Protein AF-A0A2T0S2Z4-F1 (afdb_monomer)

Secondary structure (DSSP, 8-state):
-HHHHHHHHHHHHHHHHHHHHHHTT--HHHHHHHHTS-HHHHHHHHTT----HHHHHHHHHHHHHHH-B-HHHHH-S--TT--SB---HHHHHHHHHHHHHHHHHHHHHHHHHHHHTT--

InterPro domains:
  IPR001387 Cro/C1-type, helix-turn-helix domain [PF01381] (19-50)
  IPR001387 Cro/C1-type, helix-turn-helix domain [PS50943] (20-48)
  IPR001387 Cro/C1-type, helix-turn-helix domain [cd00093] (14-48)
  IPR010982 Lambda repressor-like, DNA-binding domain superfamily [G3DSA:1.10.260.40] (1-79)
  IPR010982 Lambda repressor-like, DNA-binding domain superfamily [SSF47413] (8-77)

Nearest PDB structures (foldseek):
  4pu8-assembly1_B  TM=9.457E-01  e=3.763E-02  Shewanella oneidensis MR-1
  4pu7-assembly1_B  TM=9.458E-01  e=4.445E-02  Shewanella oneidensis MR-1
  4pu8-assembly1_A  TM=9.468E-01  e=4.445E-02  Shewanella oneidensis MR-1
  3f51-assembly1_A  TM=8.474E-01  e=4.967E-02  Corynebacterium glutamicum
  2b5a-assembly1_A  TM=6.809E-01  e=8.184E-02  [Bacillus] caldolyticus

pLDDT: mean 89.35, std 9.72, range [51.22, 98.31]

Structure (mmCIF, N/CA/C/O backbone):
data_AF-A0A2T0S2Z4-F1
#
_entry.id   AF-A0A2T0S2Z4-F1
#
loop_
_atom_site.group_PDB
_atom_site.id
_atom_site.type_symbol
_atom_site.label_atom_id
_atom_site.label_alt_id
_atom_site.label_comp_id
_atom_site.label_asym_id
_atom_site.label_entity_id
_atom_site.label_seq_id
_atom_site.pdbx_PDB_ins_code
_atom_site.Cartn_x
_atom_site.Cartn_y
_atom_site.Cartn_z
_atom_site.occupancy
_atom_site.B_iso_or_equiv
_atom_site.auth_seq_id
_atom_site.auth_comp_id
_atom_site.auth_asym_id
_atom_site.auth_atom_id
_atom_site.pdbx_PDB_model_num
ATOM 1 N N . MET A 1 1 ? 23.201 -1.149 16.172 1.00 51.22 1 MET A N 1
ATOM 2 C CA . MET A 1 1 ? 23.149 -1.289 14.699 1.00 51.22 1 MET A CA 1
ATOM 3 C C . MET A 1 1 ? 21.886 -2.028 14.250 1.00 51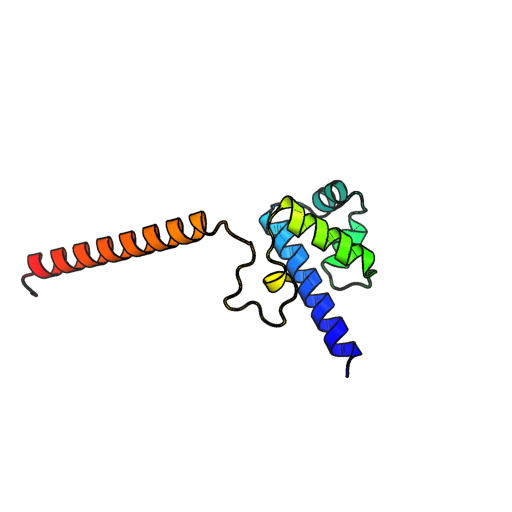.22 1 MET A C 1
ATOM 5 O O . MET A 1 1 ? 21.086 -1.404 13.580 1.00 51.22 1 MET A O 1
ATOM 9 N N . LYS A 1 2 ? 21.610 -3.258 14.727 1.00 61.75 2 LYS A N 1
ATOM 10 C CA . LYS A 1 2 ? 20.420 -4.063 14.342 1.00 61.75 2 LYS A CA 1
ATOM 11 C C . LYS A 1 2 ? 19.040 -3.403 14.556 1.00 61.75 2 LYS A C 1
ATOM 13 O O . LYS A 1 2 ? 18.114 -3.667 13.796 1.00 61.75 2 LYS A O 1
ATOM 18 N N . ASP A 1 3 ? 18.895 -2.546 15.567 1.00 68.69 3 ASP A N 1
ATOM 19 C CA . ASP A 1 3 ? 17.593 -1.947 15.907 1.00 68.69 3 ASP A CA 1
ATOM 20 C C . ASP A 1 3 ? 17.155 -0.835 14.950 1.00 68.69 3 ASP A C 1
ATOM 22 O O . ASP A 1 3 ? 15.957 -0.607 14.787 1.00 68.69 3 ASP A O 1
ATOM 26 N N . GLN A 1 4 ? 18.109 -0.143 14.323 1.00 72.88 4 GLN A N 1
ATOM 27 C CA . GLN A 1 4 ? 17.804 0.946 13.397 1.00 72.88 4 GLN A CA 1
ATOM 28 C C . GLN A 1 4 ? 17.301 0.389 12.063 1.00 72.88 4 GLN A C 1
ATOM 30 O O . GLN A 1 4 ? 16.258 0.823 11.579 1.00 72.88 4 GLN A O 1
ATOM 35 N N . ASP A 1 5 ? 17.969 -0.642 11.543 1.00 79.06 5 ASP A N 1
ATOM 36 C CA . ASP A 1 5 ? 17.593 -1.313 10.294 1.00 79.06 5 ASP A CA 1
ATOM 37 C C . ASP A 1 5 ? 16.211 -1.977 10.412 1.00 79.06 5 ASP A C 1
ATOM 39 O O . ASP A 1 5 ? 15.382 -1.896 9.508 1.00 79.06 5 ASP A O 1
ATOM 43 N N . SER A 1 6 ? 15.917 -2.573 11.574 1.00 80.00 6 SER A N 1
ATOM 44 C CA . SER A 1 6 ? 14.610 -3.174 11.869 1.00 80.00 6 SER A CA 1
ATOM 45 C C . SER A 1 6 ? 13.480 -2.139 11.910 1.00 80.00 6 SER A C 1
ATOM 47 O O . SER A 1 6 ? 12.377 -2.396 11.423 1.00 80.00 6 SER A O 1
ATOM 49 N N . LYS A 1 7 ? 13.740 -0.950 12.469 1.00 83.19 7 LYS A N 1
ATOM 50 C CA . LYS A 1 7 ? 12.766 0.151 12.480 1.00 83.19 7 LYS A CA 1
ATOM 51 C C . LYS A 1 7 ? 12.525 0.707 11.081 1.00 83.19 7 LYS A C 1
ATOM 53 O O . LYS A 1 7 ? 11.372 0.930 10.724 1.00 83.19 7 LYS A O 1
ATOM 58 N N . GLU A 1 8 ? 13.583 0.896 10.299 1.00 87.19 8 GLU A N 1
ATOM 59 C CA . GLU A 1 8 ? 13.467 1.413 8.935 1.00 87.19 8 GLU A CA 1
ATOM 60 C C . GLU A 1 8 ? 12.705 0.439 8.028 1.00 87.19 8 GLU A C 1
ATOM 62 O O . GLU A 1 8 ? 11.783 0.841 7.323 1.00 87.19 8 GLU A O 1
ATOM 67 N N . LEU A 1 9 ? 12.983 -0.864 8.127 1.00 86.00 9 LEU A N 1
ATOM 68 C CA . LEU A 1 9 ? 12.235 -1.873 7.378 1.00 86.00 9 LEU A CA 1
ATOM 69 C C . LEU A 1 9 ? 10.739 -1.862 7.737 1.00 86.00 9 LEU A C 1
ATOM 71 O O . LEU A 1 9 ? 9.885 -1.914 6.853 1.00 86.00 9 LEU A O 1
ATOM 75 N N . LYS A 1 10 ? 10.397 -1.754 9.028 1.00 86.88 10 LYS A N 1
ATOM 76 C CA . LYS A 1 10 ? 8.994 -1.657 9.471 1.00 86.88 10 LYS A CA 1
ATOM 77 C C . LYS A 1 10 ? 8.297 -0.414 8.927 1.00 86.88 10 LYS A C 1
ATOM 79 O O . LYS A 1 10 ? 7.136 -0.509 8.531 1.00 86.88 10 LYS A O 1
ATOM 84 N N . LYS A 1 11 ? 9.003 0.716 8.872 1.00 90.50 11 LYS A N 1
ATOM 85 C CA . LYS A 1 11 ? 8.500 1.956 8.279 1.00 90.50 11 LYS A CA 1
ATOM 86 C C . LYS A 1 11 ? 8.136 1.755 6.810 1.00 90.50 11 LYS A C 1
ATOM 88 O O . LYS A 1 11 ? 7.001 2.024 6.427 1.00 90.50 11 LYS A O 1
ATOM 93 N N . GLN A 1 12 ? 9.062 1.209 6.023 1.00 92.94 12 GLN A N 1
ATOM 94 C CA . GLN A 1 12 ? 8.851 0.946 4.597 1.00 92.94 12 GLN A CA 1
ATOM 95 C C . GLN A 1 12 ? 7.688 -0.024 4.358 1.00 92.94 12 GLN A C 1
ATOM 97 O O . GLN A 1 12 ? 6.875 0.185 3.461 1.00 92.94 12 GLN A O 1
ATOM 102 N N . ILE A 1 13 ? 7.560 -1.069 5.182 1.00 93.38 13 ILE A N 1
ATOM 103 C CA . ILE A 1 13 ? 6.423 -1.999 5.118 1.00 93.38 13 ILE A CA 1
ATOM 104 C C . ILE A 1 13 ? 5.096 -1.266 5.375 1.00 93.38 13 ILE A C 1
ATOM 106 O O . ILE A 1 13 ? 4.129 -1.487 4.647 1.00 93.38 13 ILE A O 1
ATOM 110 N N . GLY A 1 14 ? 5.043 -0.382 6.376 1.00 94.81 14 GLY A N 1
ATOM 111 C CA . GLY A 1 14 ? 3.857 0.426 6.677 1.00 94.81 14 GLY A CA 1
ATOM 112 C C . GLY A 1 14 ? 3.435 1.316 5.507 1.00 94.81 14 GLY A C 1
ATOM 113 O O . GLY A 1 14 ? 2.275 1.293 5.090 1.00 94.81 14 GLY A O 1
ATOM 114 N N . GLU A 1 15 ? 4.393 2.022 4.908 1.00 95.25 15 GLU A N 1
ATOM 115 C CA . GLU A 1 15 ? 4.171 2.842 3.711 1.00 95.25 15 GLU A CA 1
ATOM 116 C C . GLU A 1 15 ? 3.646 1.996 2.539 1.00 95.25 15 GLU A C 1
ATOM 118 O O . GLU A 1 15 ? 2.704 2.388 1.845 1.00 95.25 15 GLU A O 1
ATOM 123 N N . ARG A 1 16 ? 4.189 0.789 2.349 1.00 95.81 16 ARG A N 1
ATOM 124 C CA . ARG A 1 16 ? 3.731 -0.146 1.310 1.00 95.81 16 ARG A CA 1
ATOM 125 C C . ARG A 1 16 ? 2.320 -0.664 1.574 1.00 95.81 16 ARG A C 1
ATOM 127 O O . ARG A 1 16 ? 1.555 -0.796 0.621 1.00 95.81 16 ARG A O 1
ATOM 134 N N . PHE A 1 17 ? 1.922 -0.896 2.825 1.00 97.00 17 PHE A N 1
ATOM 135 C CA . PHE A 1 17 ? 0.526 -1.216 3.140 1.00 97.00 17 PHE A CA 1
ATOM 136 C C . PHE A 1 17 ? -0.423 -0.068 2.785 1.00 97.00 17 PHE A C 1
ATOM 138 O O . PHE A 1 17 ? -1.478 -0.324 2.202 1.00 97.00 17 PHE A O 1
ATOM 145 N N . ALA A 1 18 ? -0.025 1.183 3.034 1.00 97.50 18 ALA A N 1
ATOM 146 C CA . ALA A 1 18 ? -0.806 2.346 2.618 1.00 97.50 18 ALA A CA 1
ATOM 147 C C . ALA A 1 18 ? -0.939 2.422 1.086 1.00 97.50 18 ALA A C 1
ATOM 149 O O . ALA A 1 18 ? -2.032 2.667 0.571 1.00 97.50 18 ALA A O 1
ATOM 150 N N . MET A 1 19 ? 0.143 2.151 0.344 1.00 96.38 19 MET A N 1
ATOM 151 C CA . MET A 1 19 ? 0.107 2.069 -1.123 1.00 96.38 19 MET A CA 1
ATOM 152 C C . MET A 1 19 ? -0.866 0.991 -1.606 1.00 96.38 19 MET A C 1
ATOM 154 O O . MET A 1 19 ? -1.708 1.270 -2.455 1.00 96.38 19 MET A O 1
ATOM 158 N N . LEU A 1 20 ? -0.794 -0.216 -1.039 1.00 96.56 20 LEU A N 1
ATOM 159 C CA . LEU A 1 20 ? -1.691 -1.315 -1.396 1.00 96.56 20 LEU A CA 1
ATOM 160 C C . LEU A 1 20 ? -3.155 -0.975 -1.096 1.00 96.56 20 LEU A C 1
ATOM 162 O O . LEU A 1 20 ? -4.028 -1.241 -1.917 1.00 96.56 20 LEU A O 1
ATOM 166 N N . ARG A 1 21 ? -3.445 -0.340 0.046 1.00 97.69 21 ARG A N 1
ATOM 167 C CA . ARG A 1 21 ? -4.803 0.115 0.372 1.00 97.69 21 ARG A CA 1
ATOM 168 C C . ARG A 1 21 ? -5.317 1.135 -0.650 1.00 97.69 21 ARG A C 1
ATOM 170 O O . ARG A 1 21 ? -6.461 1.035 -1.096 1.00 97.69 21 ARG A O 1
ATOM 177 N N . ASN A 1 22 ? -4.479 2.104 -1.015 1.00 97.56 22 ASN A N 1
ATOM 178 C CA . ASN A 1 22 ? -4.825 3.157 -1.968 1.00 97.56 22 ASN A CA 1
ATOM 179 C C . ASN A 1 22 ? -5.027 2.611 -3.391 1.00 97.56 22 ASN A C 1
ATOM 181 O O . ASN A 1 22 ? -5.959 3.042 -4.067 1.00 97.56 22 ASN A O 1
ATOM 185 N N . ASP A 1 23 ? -4.228 1.633 -3.827 1.00 94.56 23 ASP A N 1
ATOM 186 C CA . ASP A 1 23 ? -4.419 0.937 -5.110 1.00 94.56 23 ASP A CA 1
ATOM 187 C C . ASP A 1 23 ? -5.805 0.275 -5.196 1.00 94.56 23 ASP A C 1
ATOM 189 O O . ASP A 1 23 ? -6.446 0.280 -6.248 1.00 94.56 23 ASP A O 1
ATOM 193 N N . LEU A 1 24 ? -6.287 -0.261 -4.070 1.00 93.19 24 LEU A N 1
ATOM 194 C CA . LEU A 1 24 ? -7.621 -0.851 -3.938 1.00 93.19 24 LEU A CA 1
ATOM 195 C C . LEU A 1 24 ? -8.736 0.186 -3.742 1.00 93.19 24 LEU A C 1
ATOM 197 O O . LEU A 1 24 ? -9.904 -0.194 -3.674 1.00 93.19 24 LEU A O 1
ATOM 201 N N . LYS A 1 25 ? -8.391 1.477 -3.655 1.00 97.00 25 LYS A N 1
ATOM 202 C CA . LYS A 1 25 ? -9.310 2.598 -3.400 1.00 97.00 25 LYS A CA 1
ATOM 203 C C . LYS A 1 25 ? -10.128 2.440 -2.114 1.00 97.00 25 LYS A C 1
ATOM 205 O O . LYS A 1 25 ? -11.274 2.871 -2.058 1.00 97.00 25 LYS A O 1
ATOM 210 N N . LEU A 1 26 ? -9.535 1.830 -1.089 1.00 96.44 26 LEU A N 1
ATOM 211 C CA . LEU A 1 26 ? -10.173 1.654 0.213 1.00 96.44 26 LEU A CA 1
ATOM 212 C C . LEU A 1 26 ? -9.771 2.778 1.169 1.00 96.44 26 LEU A C 1
ATOM 214 O O . LEU A 1 26 ? -8.610 3.189 1.235 1.00 96.44 26 LEU A O 1
ATOM 218 N N . THR A 1 27 ? -10.712 3.225 1.984 1.00 98.31 27 THR A N 1
ATOM 219 C CA . THR A 1 27 ? -10.437 3.992 3.200 1.00 98.31 27 THR A CA 1
ATOM 220 C C . THR A 1 27 ? -9.793 3.099 4.268 1.00 98.31 27 THR A C 1
ATOM 222 O O . THR A 1 27 ? -9.844 1.868 4.203 1.00 98.31 27 THR A O 1
ATOM 225 N N . GLN A 1 28 ? -9.172 3.706 5.286 1.00 98.25 28 GLN A N 1
ATOM 226 C CA . GLN A 1 28 ? -8.599 2.948 6.409 1.00 98.25 28 GLN A CA 1
ATOM 227 C C . GLN A 1 28 ? -9.666 2.160 7.183 1.00 98.25 28 GLN A C 1
ATOM 229 O O . GLN A 1 28 ? -9.375 1.066 7.659 1.00 98.25 28 GLN A O 1
ATOM 234 N N . GLN A 1 29 ? -10.891 2.692 7.283 1.00 98.31 29 GLN A N 1
ATOM 235 C CA . GLN A 1 29 ? -12.011 2.001 7.922 1.00 98.31 29 GLN A CA 1
ATOM 236 C C . GLN A 1 29 ? -12.435 0.774 7.107 1.00 98.31 29 GLN A C 1
ATOM 238 O O . GLN A 1 29 ? -12.504 -0.315 7.659 1.00 98.31 29 GLN A O 1
ATOM 243 N N . GLU A 1 30 ? -12.603 0.901 5.788 1.00 98.31 30 GLU A N 1
ATOM 244 C CA . GLU A 1 30 ? -12.984 -0.242 4.945 1.00 98.31 30 GLU A CA 1
ATOM 245 C C . GLU A 1 30 ? -11.924 -1.350 4.938 1.00 98.31 30 GLU A C 1
ATOM 247 O O . GLU A 1 30 ? -12.256 -2.536 4.878 1.00 98.31 30 GLU A O 1
ATOM 252 N N . LEU A 1 31 ? -10.635 -0.993 5.000 1.00 97.94 31 LEU A N 1
ATOM 253 C CA . LEU A 1 31 ? -9.577 -1.989 5.169 1.00 97.94 31 LEU A CA 1
ATOM 254 C C . LEU A 1 31 ? -9.657 -2.653 6.550 1.00 97.94 31 LEU A C 1
ATOM 256 O O . LEU A 1 31 ? -9.510 -3.871 6.642 1.00 97.94 31 LEU A O 1
ATOM 260 N N . ALA A 1 32 ? -9.902 -1.881 7.609 1.00 97.88 32 ALA A N 1
ATOM 261 C CA . ALA A 1 32 ? -10.054 -2.414 8.957 1.00 97.88 32 ALA A CA 1
ATOM 262 C C . ALA A 1 32 ? -11.224 -3.404 9.051 1.00 97.88 32 ALA A C 1
ATOM 264 O O . ALA A 1 32 ? -11.046 -4.496 9.591 1.00 97.88 32 ALA A O 1
ATOM 265 N N . ASP A 1 33 ? -12.360 -3.079 8.431 1.00 98.12 33 ASP A N 1
ATOM 266 C CA . ASP A 1 33 ? -13.533 -3.952 8.360 1.00 98.12 33 ASP A CA 1
ATOM 267 C C . ASP A 1 33 ? -13.201 -5.271 7.646 1.00 98.12 33 ASP A C 1
ATOM 269 O O . ASP A 1 33 ? -13.549 -6.351 8.121 1.00 98.12 33 ASP A O 1
ATOM 273 N N . LYS A 1 34 ? -12.449 -5.212 6.537 1.00 96.88 34 LYS A N 1
ATOM 274 C CA . LYS A 1 34 ? -11.995 -6.409 5.802 1.00 96.88 34 LYS A CA 1
ATOM 275 C C . LYS A 1 34 ? -10.987 -7.258 6.581 1.00 96.88 34 LYS A C 1
ATOM 277 O O . LYS A 1 34 ? -10.939 -8.469 6.381 1.00 96.88 34 LYS A O 1
ATOM 282 N N . LEU A 1 35 ? -10.173 -6.634 7.430 1.00 95.31 35 LEU A N 1
ATOM 283 C CA . LEU A 1 35 ? -9.204 -7.310 8.296 1.00 95.31 35 LEU A CA 1
ATOM 284 C C . LEU A 1 35 ? -9.825 -7.816 9.608 1.00 95.31 35 LEU A C 1
ATOM 286 O O . LEU A 1 35 ? -9.164 -8.559 10.330 1.00 95.31 35 LEU A O 1
ATOM 290 N N . GLY A 1 36 ? -11.059 -7.415 9.933 1.00 95.56 36 GLY A N 1
ATOM 291 C CA . GLY A 1 36 ? -11.686 -7.708 11.222 1.00 95.56 36 GLY A CA 1
ATOM 292 C C . GLY A 1 36 ? -10.996 -6.997 12.392 1.00 95.56 36 GLY A C 1
ATOM 293 O O . GLY A 1 36 ? -10.814 -7.587 13.454 1.00 95.56 36 GLY A O 1
ATOM 294 N N . THR A 1 37 ? -10.556 -5.752 12.193 1.00 95.25 37 THR A N 1
ATOM 295 C CA . THR A 1 37 ? -9.826 -4.959 13.196 1.00 95.25 37 THR A CA 1
ATOM 296 C C . THR A 1 37 ? -10.335 -3.514 13.279 1.00 95.25 37 THR A C 1
ATOM 298 O O . THR A 1 37 ? -11.328 -3.157 12.658 1.00 95.25 37 THR A O 1
ATOM 301 N N . SER A 1 38 ? -9.673 -2.664 14.069 1.00 96.56 38 SER A N 1
ATOM 302 C CA . SER A 1 38 ? -10.003 -1.237 14.193 1.00 96.56 38 SER A CA 1
ATOM 303 C C . SER A 1 38 ? -9.276 -0.372 13.156 1.00 96.56 38 SER A C 1
ATOM 305 O O . SER A 1 38 ? -8.113 -0.623 12.832 1.00 96.56 38 SER A O 1
ATO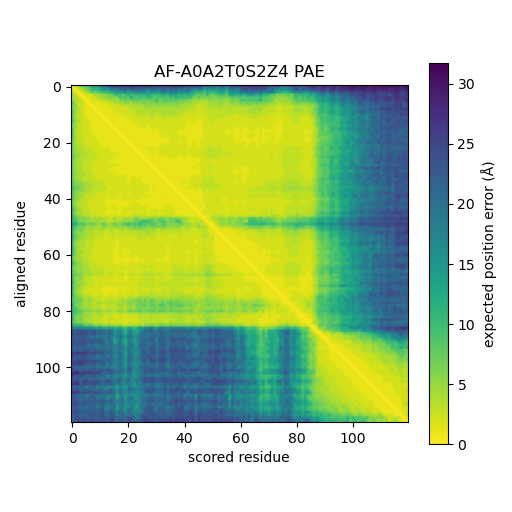M 307 N N . GLN A 1 39 ? -9.912 0.717 12.707 1.00 97.62 39 GLN A N 1
ATOM 308 C CA . GLN A 1 39 ? -9.273 1.732 11.854 1.00 97.62 39 GLN A CA 1
ATOM 309 C C . GLN A 1 39 ? -7.987 2.283 12.479 1.00 97.62 39 GLN A C 1
ATOM 311 O O . GLN A 1 39 ? -6.999 2.491 11.780 1.00 97.62 39 GLN A O 1
ATOM 316 N N . ASN A 1 40 ? -7.969 2.471 13.802 1.00 96.50 40 ASN A N 1
ATOM 317 C CA . ASN A 1 40 ? -6.783 2.939 14.516 1.00 96.50 40 ASN A CA 1
ATOM 318 C C . ASN A 1 40 ? -5.593 1.978 14.356 1.00 96.50 40 ASN A C 1
ATOM 320 O O . ASN A 1 40 ? -4.454 2.429 14.250 1.00 96.50 40 ASN A O 1
ATOM 324 N N . LEU A 1 41 ? -5.828 0.661 14.300 1.00 95.06 41 LEU A N 1
ATOM 325 C CA . LEU A 1 41 ? -4.747 -0.288 14.038 1.00 95.06 41 LEU A CA 1
ATOM 326 C C . LEU A 1 41 ? -4.177 -0.106 12.627 1.00 95.06 41 LEU A C 1
ATOM 328 O O . LEU A 1 41 ? -2.959 -0.077 12.475 1.00 95.06 41 LEU A O 1
ATOM 332 N N . VAL A 1 42 ? -5.037 0.071 11.620 1.00 97.06 42 VAL A N 1
ATOM 333 C CA . VAL A 1 42 ? -4.614 0.348 10.236 1.00 97.06 42 VAL A CA 1
ATOM 334 C C . VAL A 1 42 ? -3.832 1.661 10.158 1.00 97.06 42 VAL A C 1
ATOM 336 O O . VAL A 1 42 ? -2.750 1.696 9.582 1.00 97.06 42 VAL A O 1
ATOM 339 N N . TYR A 1 43 ? -4.315 2.723 10.805 1.00 96.75 43 TYR A N 1
ATOM 340 C CA . TYR A 1 43 ? -3.599 3.997 10.882 1.00 96.75 43 TYR A CA 1
ATOM 341 C C . TYR A 1 43 ? -2.190 3.827 11.467 1.00 96.75 43 TYR A C 1
ATOM 343 O O . TYR A 1 43 ? -1.216 4.318 10.896 1.00 96.75 43 TYR A O 1
ATOM 351 N N . ARG A 1 44 ? -2.059 3.097 12.582 1.00 94.81 44 ARG A N 1
ATOM 352 C CA . ARG A 1 44 ? -0.757 2.846 13.218 1.00 94.81 44 ARG A CA 1
ATOM 353 C C . ARG A 1 44 ? 0.180 2.028 12.335 1.00 94.81 44 ARG A C 1
ATOM 355 O O . ARG A 1 44 ? 1.368 2.343 12.282 1.00 94.81 44 ARG A O 1
ATOM 362 N N . LEU A 1 45 ? -0.361 1.018 11.654 1.00 94.44 45 LEU A N 1
ATOM 363 C CA . LEU A 1 45 ? 0.364 0.167 10.713 1.00 94.44 45 LEU A CA 1
ATOM 364 C C . LEU A 1 45 ? 0.975 1.003 9.578 1.00 94.44 45 LEU A C 1
ATOM 366 O O . LEU A 1 45 ? 2.145 0.832 9.256 1.00 94.44 45 LEU A O 1
ATOM 370 N N . GLU A 1 46 ? 0.198 1.927 9.011 1.00 95.31 46 GLU A N 1
ATOM 371 C CA . GLU A 1 46 ? 0.600 2.749 7.863 1.00 95.31 46 GLU A CA 1
ATOM 372 C C . GLU A 1 46 ? 1.570 3.883 8.225 1.00 95.31 46 GLU A C 1
ATOM 374 O O . GLU A 1 46 ? 2.390 4.274 7.402 1.00 95.31 46 GLU A O 1
ATOM 379 N N . ASN A 1 47 ? 1.505 4.406 9.453 1.00 91.94 47 ASN A N 1
ATOM 380 C CA . ASN A 1 47 ? 2.249 5.603 9.870 1.00 91.94 47 ASN A CA 1
ATOM 381 C C . ASN A 1 47 ? 3.493 5.293 10.719 1.00 91.94 47 ASN A C 1
ATOM 383 O O . ASN A 1 47 ? 3.937 6.138 11.497 1.00 91.94 47 ASN A O 1
ATOM 387 N N . ASN A 1 48 ? 4.051 4.082 10.602 1.00 82.44 48 ASN A N 1
ATOM 388 C CA . ASN A 1 48 ? 5.243 3.652 11.345 1.00 82.44 48 ASN A CA 1
ATOM 389 C C . ASN A 1 48 ? 5.116 3.837 12.872 1.00 82.44 48 ASN A C 1
ATOM 391 O O . ASN A 1 48 ? 6.076 4.158 13.579 1.00 82.44 48 ASN A O 1
ATOM 395 N N . LEU A 1 49 ? 3.904 3.658 13.396 1.00 83.56 49 LEU A N 1
ATOM 396 C CA . LEU A 1 49 ? 3.667 3.661 14.832 1.00 83.56 49 LEU A CA 1
ATOM 397 C C . LEU A 1 49 ? 3.876 2.252 15.381 1.00 83.56 49 LEU A C 1
ATOM 399 O O . LEU A 1 49 ? 3.761 1.258 14.666 1.00 83.56 49 LEU A O 1
ATOM 403 N N . SER A 1 50 ? 4.169 2.156 16.681 1.00 80.62 50 SER A N 1
ATOM 404 C CA . SER A 1 50 ? 4.400 0.866 17.336 1.00 80.62 50 SER A CA 1
ATOM 405 C C . SER A 1 50 ? 3.221 -0.087 17.093 1.00 80.62 50 SER A C 1
ATOM 407 O O . SER A 1 50 ? 2.102 0.161 17.554 1.00 80.62 50 SER A O 1
ATOM 409 N N . CYS A 1 51 ? 3.480 -1.162 16.354 1.00 82.88 51 CYS A N 1
ATOM 410 C CA . CYS A 1 51 ? 2.546 -2.242 16.065 1.00 82.88 51 CYS A CA 1
A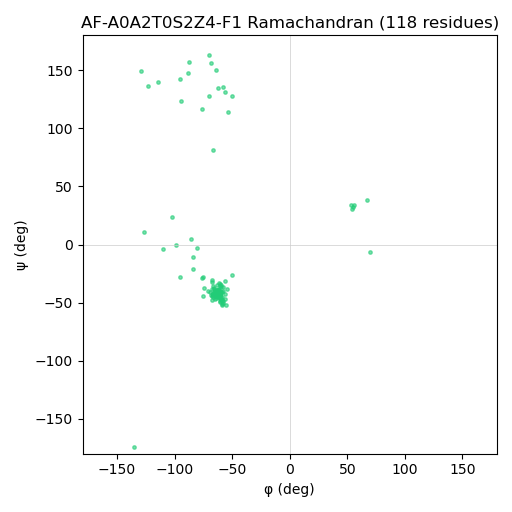TOM 411 C C . CYS A 1 51 ? 3.213 -3.577 16.396 1.00 82.88 51 CYS A C 1
ATOM 413 O O . CYS A 1 51 ? 4.434 -3.723 16.274 1.00 82.88 51 CYS A O 1
ATOM 415 N N . SER A 1 52 ? 2.412 -4.559 16.810 1.00 88.69 52 SER A N 1
ATOM 416 C CA . SER A 1 52 ? 2.900 -5.922 17.005 1.00 88.69 52 SER A CA 1
ATOM 417 C C . SER A 1 52 ? 3.262 -6.565 15.663 1.00 88.69 52 SER A C 1
ATOM 419 O O . SER A 1 52 ? 2.749 -6.185 14.607 1.00 88.69 52 SER A O 1
ATOM 421 N N . MET A 1 53 ? 4.141 -7.570 15.711 1.00 87.31 53 MET A N 1
ATOM 422 C CA . MET A 1 53 ? 4.451 -8.389 14.536 1.00 87.31 53 MET A CA 1
ATOM 423 C C . MET A 1 53 ? 3.205 -9.103 14.006 1.00 87.31 53 MET A C 1
ATOM 425 O O . MET A 1 53 ? 3.042 -9.211 12.795 1.00 87.31 53 MET A O 1
ATOM 429 N N . ASP A 1 54 ? 2.294 -9.504 14.892 1.00 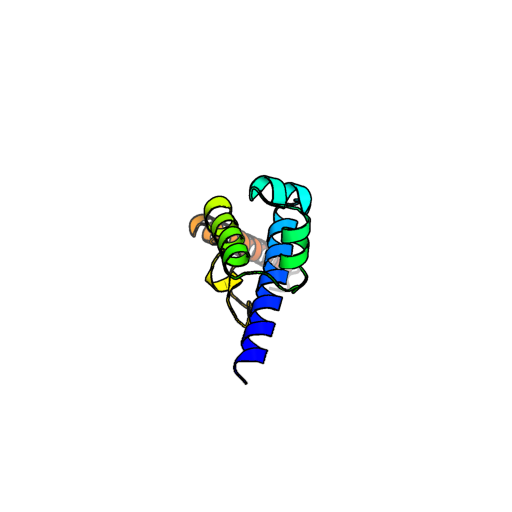90.75 54 ASP A N 1
ATOM 430 C CA . ASP A 1 54 ? 1.042 -10.164 14.519 1.00 90.75 54 ASP A CA 1
ATOM 431 C C . ASP A 1 54 ? 0.176 -9.274 13.624 1.00 90.75 54 ASP A C 1
ATOM 433 O O . ASP A 1 54 ? -0.322 -9.733 12.600 1.00 90.75 54 ASP A O 1
ATOM 437 N N . SER A 1 55 ? 0.061 -7.979 13.936 1.00 91.38 55 SER A N 1
ATOM 438 C CA . SER A 1 55 ? -0.694 -7.031 13.106 1.00 91.38 55 SER A CA 1
ATOM 439 C C . SER A 1 55 ? -0.097 -6.882 11.704 1.00 91.38 55 SER A C 1
ATOM 441 O O . SER A 1 55 ? -0.835 -6.826 10.720 1.00 91.38 55 SER A O 1
ATOM 443 N N . ILE A 1 56 ? 1.238 -6.872 11.600 1.00 92.06 56 ILE A N 1
ATOM 444 C CA . ILE A 1 56 ? 1.950 -6.846 10.313 1.00 92.06 56 ILE A CA 1
ATOM 445 C C . ILE A 1 56 ? 1.682 -8.139 9.535 1.00 92.06 56 ILE A C 1
ATOM 447 O O . ILE A 1 56 ? 1.385 -8.085 8.342 1.00 92.06 56 ILE A O 1
ATOM 451 N N . LEU A 1 57 ? 1.746 -9.296 10.200 1.00 93.56 57 LEU A N 1
ATOM 452 C CA . LEU A 1 57 ? 1.508 -10.597 9.576 1.00 93.56 57 LEU A CA 1
ATOM 453 C C . LEU A 1 57 ? 0.065 -10.752 9.089 1.00 93.56 57 LEU A C 1
ATOM 455 O O . LEU A 1 57 ? -0.147 -11.249 7.985 1.00 93.56 57 LEU A O 1
ATOM 459 N N . VAL A 1 58 ? -0.922 -10.299 9.863 1.00 94.94 58 VAL A N 1
ATOM 460 C CA . VAL A 1 58 ? -2.338 -10.326 9.465 1.00 94.94 58 VAL A CA 1
ATOM 461 C C . VAL A 1 58 ? -2.560 -9.491 8.202 1.00 94.94 58 VAL A C 1
ATOM 463 O O . VAL A 1 58 ? -3.140 -9.992 7.236 1.00 94.94 58 VAL A O 1
ATOM 466 N N . ALA A 1 59 ? -2.037 -8.260 8.162 1.00 94.94 59 ALA A N 1
ATOM 467 C CA . ALA A 1 59 ? -2.120 -7.407 6.977 1.00 94.94 59 ALA A CA 1
ATOM 468 C C . ALA A 1 59 ? -1.402 -8.036 5.769 1.00 94.94 59 ALA A C 1
ATOM 470 O O . ALA A 1 59 ? -1.971 -8.124 4.680 1.00 94.94 59 ALA A O 1
ATOM 471 N N . TYR A 1 60 ? -0.185 -8.550 5.966 1.00 95.69 60 TYR A N 1
ATOM 472 C CA . TYR A 1 60 ? 0.580 -9.250 4.934 1.00 95.69 60 TYR A CA 1
ATOM 473 C C . TYR A 1 60 ? -0.197 -10.428 4.327 1.00 95.69 60 TYR A C 1
ATOM 475 O O . TYR A 1 60 ? -0.365 -10.502 3.108 1.00 95.69 60 TYR A O 1
ATOM 483 N N . ILE A 1 61 ? -0.713 -11.327 5.170 1.00 95.50 61 ILE A N 1
ATOM 484 C CA . ILE A 1 61 ? -1.464 -12.511 4.738 1.00 95.50 61 ILE A CA 1
ATOM 485 C C . ILE A 1 61 ? -2.709 -12.096 3.954 1.00 95.50 61 ILE A C 1
ATOM 487 O O . ILE A 1 61 ? -2.996 -12.687 2.910 1.00 95.50 61 ILE A O 1
ATOM 491 N N . PHE A 1 62 ? -3.432 -11.079 4.427 1.00 95.81 62 PHE A N 1
ATOM 492 C CA . PHE A 1 62 ? -4.596 -10.545 3.731 1.00 95.81 62 PHE A CA 1
ATOM 493 C C . PHE A 1 62 ? -4.240 -10.075 2.316 1.00 95.81 62 PHE A C 1
ATOM 495 O O . PHE A 1 62 ? -4.887 -10.492 1.352 1.00 95.81 62 PHE A O 1
ATOM 502 N N . PHE A 1 63 ? -3.191 -9.266 2.168 1.00 95.38 63 PHE A N 1
ATOM 503 C CA . PHE A 1 63 ? -2.791 -8.727 0.871 1.00 95.38 63 PHE A CA 1
ATOM 504 C C . PHE A 1 63 ? -2.292 -9.801 -0.102 1.00 95.38 63 PHE A C 1
ATOM 506 O O . PHE A 1 63 ? -2.702 -9.825 -1.265 1.00 95.38 63 PHE A O 1
ATOM 513 N N . VAL A 1 64 ? -1.471 -10.742 0.369 1.00 93.44 64 VAL A N 1
ATOM 514 C CA . VAL A 1 64 ? -0.963 -11.835 -0.473 1.00 93.44 64 VAL A CA 1
ATOM 515 C C . VAL A 1 64 ? -2.086 -12.761 -0.931 1.00 93.44 64 VAL A C 1
ATOM 517 O O . VAL A 1 64 ? -2.168 -13.092 -2.117 1.00 93.44 64 VAL A O 1
ATOM 520 N N . ARG A 1 65 ? -2.977 -13.174 -0.020 1.00 92.75 65 ARG A N 1
ATOM 521 C CA . ARG A 1 65 ? -4.036 -14.142 -0.344 1.00 92.75 65 ARG A CA 1
ATOM 522 C C . ARG A 1 65 ? -5.098 -13.567 -1.273 1.00 92.75 65 ARG A C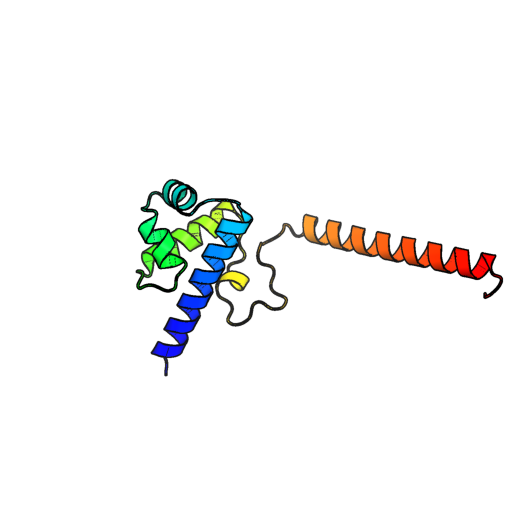 1
ATOM 524 O O . ARG A 1 65 ? -5.523 -14.267 -2.190 1.00 92.75 65 ARG A O 1
ATOM 531 N N . ASN A 1 66 ? -5.500 -12.317 -1.054 1.00 93.50 66 ASN A N 1
ATOM 532 C CA . ASN A 1 66 ? -6.647 -11.733 -1.748 1.00 93.50 66 ASN A CA 1
ATOM 533 C C . ASN A 1 66 ? -6.260 -10.932 -2.998 1.00 93.50 66 ASN A C 1
ATOM 535 O O . ASN A 1 66 ? -7.043 -10.878 -3.941 1.00 93.50 66 ASN A O 1
ATOM 539 N N . TYR A 1 67 ? -5.055 -10.352 -3.041 1.00 91.19 67 TYR A N 1
ATOM 540 C CA . TYR A 1 67 ? -4.675 -9.395 -4.090 1.00 91.19 67 TYR A CA 1
ATOM 541 C C . TYR A 1 67 ? -3.373 -9.747 -4.809 1.00 91.19 67 TYR A C 1
ATOM 543 O O . TYR A 1 67 ? -2.860 -8.934 -5.569 1.00 91.19 67 TYR A O 1
ATOM 551 N N . LYS A 1 68 ? -2.837 -10.959 -4.600 1.00 91.44 68 LYS A N 1
ATOM 552 C CA . LYS A 1 68 ? -1.626 -11.455 -5.282 1.00 91.44 68 LYS A CA 1
ATOM 553 C C . LYS A 1 68 ? -0.428 -10.514 -5.123 1.00 91.44 68 LYS A C 1
ATOM 555 O O . LYS A 1 68 ? 0.403 -10.415 -6.021 1.00 91.44 68 LYS A O 1
ATOM 560 N N . VAL A 1 69 ? -0.333 -9.817 -3.992 1.00 93.44 69 VAL A N 1
ATOM 561 C CA . VAL A 1 69 ? 0.827 -8.975 -3.682 1.00 93.44 69 VAL A CA 1
ATOM 562 C C . VAL A 1 69 ? 2.087 -9.832 -3.695 1.00 93.44 69 VAL A C 1
ATOM 564 O O . VAL A 1 69 ? 2.085 -10.944 -3.167 1.00 93.44 69 VAL A O 1
ATOM 567 N N . ASN A 1 70 ? 3.141 -9.322 -4.327 1.00 93.19 70 ASN A N 1
ATOM 568 C CA . ASN A 1 70 ? 4.439 -9.972 -4.355 1.00 93.19 70 ASN A CA 1
ATOM 569 C C . ASN A 1 70 ? 5.137 -9.773 -2.994 1.00 93.19 70 ASN A C 1
ATOM 571 O O . ASN A 1 70 ? 5.433 -8.628 -2.637 1.00 93.19 70 ASN A O 1
ATOM 575 N N . PRO A 1 71 ? 5.421 -10.846 -2.230 1.00 93.06 71 PRO A N 1
ATOM 576 C CA . PRO A 1 71 ? 6.135 -10.729 -0.962 1.00 93.06 71 PRO A CA 1
ATOM 577 C C . PRO A 1 71 ? 7.527 -10.113 -1.121 1.00 93.06 71 PRO A C 1
ATOM 579 O O . PRO A 1 71 ? 7.953 -9.357 -0.255 1.00 93.06 71 PRO A O 1
ATOM 582 N N . GLU A 1 72 ? 8.215 -10.386 -2.232 1.00 92.00 72 GLU A N 1
ATOM 583 C CA . GLU A 1 72 ? 9.545 -9.835 -2.495 1.00 92.00 72 GLU A CA 1
ATOM 584 C C . GLU A 1 72 ? 9.494 -8.306 -2.538 1.00 92.00 72 GLU A C 1
ATOM 586 O O . GLU A 1 72 ? 10.214 -7.647 -1.797 1.00 92.00 72 GLU A O 1
ATOM 591 N N . TRP A 1 73 ? 8.551 -7.735 -3.294 1.00 94.06 73 TRP A N 1
ATOM 592 C CA . TRP A 1 73 ? 8.344 -6.286 -3.334 1.00 94.06 73 TRP A CA 1
ATOM 593 C C . TRP A 1 73 ? 7.978 -5.705 -1.963 1.00 94.06 73 TRP A C 1
ATOM 595 O O . TRP A 1 73 ? 8.453 -4.632 -1.595 1.00 94.06 73 TRP A O 1
ATOM 605 N N . LEU A 1 74 ? 7.138 -6.402 -1.190 1.00 93.81 74 LEU A N 1
ATOM 606 C CA . LEU A 1 74 ? 6.673 -5.892 0.099 1.00 93.81 74 LEU A CA 1
ATOM 607 C C . LEU A 1 74 ? 7.798 -5.804 1.141 1.00 93.81 74 LEU A C 1
ATOM 609 O O . LEU A 1 74 ? 7.768 -4.890 1.965 1.00 93.81 74 LEU A O 1
ATOM 613 N N . PHE A 1 75 ? 8.784 -6.705 1.101 1.00 91.38 75 PHE A N 1
ATOM 614 C CA . PHE A 1 75 ? 9.860 -6.800 2.098 1.00 91.38 75 PHE A CA 1
ATOM 615 C C . PHE A 1 75 ? 11.250 -6.386 1.592 1.00 91.38 75 PHE A C 1
ATOM 617 O O . PHE A 1 75 ? 12.186 -6.356 2.389 1.00 91.38 75 PHE A O 1
ATOM 624 N N . ALA A 1 76 ? 11.411 -6.052 0.309 1.00 88.81 76 ALA A N 1
ATOM 625 C CA . ALA A 1 76 ? 12.701 -5.634 -0.233 1.00 88.81 76 ALA A CA 1
ATOM 626 C C . ALA A 1 76 ? 13.201 -4.323 0.394 1.00 88.81 76 ALA A C 1
ATOM 628 O O . ALA A 1 76 ? 12.408 -3.465 0.774 1.00 88.81 76 ALA A O 1
ATOM 629 N N . ILE A 1 77 ? 14.518 -4.144 0.481 1.00 87.62 77 ILE A N 1
ATOM 630 C CA . ILE A 1 77 ? 15.120 -2.872 0.924 1.00 87.62 77 ILE A CA 1
ATOM 631 C C . ILE A 1 77 ? 14.934 -1.804 -0.163 1.00 87.62 77 ILE A C 1
ATOM 633 O O . ILE A 1 77 ? 14.600 -0.661 0.135 1.00 87.62 77 ILE A O 1
ATOM 637 N N . ASP A 1 78 ? 15.089 -2.212 -1.422 1.00 87.00 78 ASP A N 1
ATOM 638 C CA . ASP A 1 78 ? 14.820 -1.415 -2.614 1.00 87.00 78 ASP A CA 1
ATOM 639 C C . ASP A 1 78 ? 13.807 -2.155 -3.491 1.00 87.00 78 ASP A C 1
ATOM 641 O O . ASP A 1 78 ? 13.888 -3.369 -3.663 1.00 87.00 78 ASP A O 1
ATOM 645 N N . THR A 1 79 ? 12.828 -1.423 -4.013 1.00 86.06 79 THR A N 1
ATOM 646 C CA . THR A 1 79 ? 11.761 -1.975 -4.855 1.00 86.06 79 THR A CA 1
ATOM 647 C C . THR A 1 79 ? 12.003 -1.776 -6.346 1.00 86.06 79 THR A C 1
ATOM 649 O O . THR A 1 79 ? 11.158 -2.196 -7.140 1.00 86.06 79 THR A O 1
ATOM 652 N N . ASP A 1 80 ? 13.106 -1.132 -6.738 1.00 87.75 80 ASP A N 1
ATOM 653 C CA . ASP A 1 80 ? 13.421 -0.915 -8.147 1.00 87.75 80 ASP A CA 1
ATOM 654 C C . ASP A 1 80 ? 13.471 -2.240 -8.924 1.00 87.75 80 ASP A C 1
ATOM 656 O O . ASP A 1 80 ? 14.032 -3.242 -8.484 1.00 87.75 80 ASP A O 1
ATOM 660 N N . GLY A 1 81 ? 12.793 -2.274 -10.070 1.00 81.50 81 GLY A N 1
ATOM 661 C CA . GLY A 1 81 ? 12.649 -3.478 -10.894 1.00 81.50 81 GLY A CA 1
ATOM 662 C C . GLY A 1 81 ? 11.769 -4.606 -10.323 1.00 81.50 81 GLY A C 1
ATOM 663 O O . GLY A 1 81 ? 11.483 -5.557 -11.056 1.00 81.50 81 GLY A O 1
ATOM 664 N N . ILE A 1 82 ? 11.279 -4.523 -9.079 1.00 85.75 82 ILE A N 1
ATOM 665 C CA . ILE A 1 82 ? 10.459 -5.578 -8.457 1.00 85.75 82 ILE A CA 1
ATOM 666 C C . ILE A 1 82 ? 8.970 -5.268 -8.640 1.00 85.75 82 ILE A C 1
ATOM 668 O O . ILE A 1 82 ? 8.454 -4.229 -8.227 1.00 85.75 82 ILE A O 1
ATOM 672 N N . ALA A 1 83 ? 8.229 -6.197 -9.245 1.00 89.44 83 ALA A N 1
ATOM 673 C CA . ALA A 1 83 ? 6.796 -6.024 -9.454 1.00 89.44 83 ALA A CA 1
ATOM 674 C C . ALA A 1 83 ? 6.019 -6.096 -8.127 1.00 89.44 83 ALA A C 1
ATOM 676 O O . ALA A 1 83 ? 6.113 -7.090 -7.411 1.00 89.44 83 ALA A O 1
ATOM 677 N N . ARG A 1 84 ? 5.181 -5.083 -7.855 1.00 90.88 84 ARG A N 1
ATOM 678 C CA . ARG A 1 84 ? 4.295 -5.000 -6.673 1.00 90.88 84 ARG A CA 1
ATOM 679 C C . ARG A 1 84 ? 3.321 -6.168 -6.544 1.00 90.88 84 ARG A C 1
ATOM 681 O O . ARG A 1 84 ? 3.062 -6.660 -5.449 1.00 90.88 84 ARG A O 1
ATOM 688 N N . TYR A 1 85 ? 2.778 -6.601 -7.672 1.00 90.50 85 TYR A N 1
ATOM 689 C CA . TYR A 1 85 ? 1.839 -7.708 -7.753 1.00 90.50 85 TYR A CA 1
ATOM 690 C C . TYR A 1 85 ? 2.487 -8.847 -8.526 1.00 90.50 85 TYR A C 1
ATOM 692 O O . TYR A 1 85 ? 3.122 -8.621 -9.561 1.00 90.50 85 TYR A O 1
ATOM 700 N N . ASN A 1 86 ? 2.255 -10.072 -8.066 1.00 86.31 86 ASN A N 1
ATOM 701 C CA . ASN A 1 86 ? 2.436 -11.274 -8.861 1.00 86.31 86 ASN A CA 1
ATOM 702 C C . ASN A 1 86 ? 1.387 -11.242 -9.975 1.00 86.31 86 ASN A C 1
ATOM 704 O O . ASN A 1 86 ? 0.301 -11.808 -9.858 1.00 86.31 86 ASN A O 1
ATOM 708 N N . LEU A 1 87 ? 1.681 -10.495 -11.039 1.00 71.06 87 LEU A N 1
ATOM 709 C CA . LEU A 1 87 ? 0.894 -10.533 -12.259 1.00 71.06 87 LEU A CA 1
ATOM 710 C C . LEU A 1 87 ? 0.987 -11.954 -12.806 1.00 71.06 87 LEU A C 1
ATOM 712 O O . LEU A 1 87 ? 2.085 -12.503 -12.908 1.00 71.06 87 LEU A O 1
ATOM 716 N N . ASP A 1 88 ? -0.144 -12.526 -13.213 1.00 61.22 88 ASP A N 1
ATOM 717 C CA . ASP A 1 88 ? -0.108 -13.749 -14.004 1.00 61.22 88 ASP A CA 1
ATOM 718 C C . ASP A 1 88 ? 0.868 -13.531 -15.166 1.00 61.22 88 ASP A C 1
ATOM 720 O O . ASP A 1 88 ? 0.740 -12.552 -15.909 1.00 61.22 88 ASP A O 1
ATOM 724 N N . ALA A 1 89 ? 1.836 -14.433 -15.350 1.00 58.28 89 ALA A N 1
ATOM 725 C CA . ALA A 1 89 ? 2.836 -14.338 -16.421 1.00 58.28 89 ALA A CA 1
ATOM 726 C C . ALA A 1 89 ? 2.192 -14.092 -17.806 1.00 58.28 89 ALA A C 1
ATOM 728 O O . ALA A 1 89 ? 2.772 -13.453 -18.684 1.00 58.28 89 ALA A O 1
ATOM 729 N N . ARG A 1 90 ? 0.936 -14.528 -17.975 1.00 60.28 90 ARG A N 1
ATOM 730 C CA . ARG A 1 90 ? 0.080 -14.275 -19.143 1.00 60.28 90 ARG A CA 1
ATOM 731 C C . ARG A 1 90 ? -0.238 -12.790 -19.358 1.00 60.28 90 ARG A C 1
ATOM 733 O O . ARG A 1 90 ? -0.188 -12.330 -20.494 1.00 60.28 90 ARG A O 1
ATOM 740 N N . ASN A 1 91 ? -0.541 -12.037 -18.302 1.00 64.50 91 ASN A N 1
ATOM 741 C CA . ASN A 1 91 ? -0.877 -10.613 -18.384 1.00 64.50 91 ASN A CA 1
ATOM 742 C C . ASN A 1 91 ? 0.367 -9.755 -18.643 1.00 64.50 91 ASN A C 1
ATOM 744 O O . ASN A 1 91 ? 0.303 -8.820 -19.439 1.00 64.50 91 ASN A O 1
ATOM 748 N N . GLN A 1 92 ? 1.513 -10.108 -18.047 1.00 65.88 92 GLN A N 1
ATOM 749 C CA . GLN A 1 92 ? 2.792 -9.451 -18.349 1.00 65.88 92 GLN A CA 1
ATOM 750 C C . GLN A 1 92 ? 3.215 -9.671 -19.800 1.00 65.88 92 GLN A C 1
ATOM 752 O O . GLN A 1 92 ? 3.591 -8.714 -20.474 1.00 65.88 92 GLN A O 1
ATOM 757 N N . LYS A 1 93 ? 3.114 -10.915 -20.289 1.00 71.38 93 LYS A N 1
ATOM 758 C CA . LYS A 1 93 ? 3.404 -11.243 -21.686 1.00 71.38 93 LYS A CA 1
ATOM 759 C C . LYS A 1 93 ? 2.502 -10.447 -22.634 1.00 71.38 93 LYS A C 1
ATOM 761 O O . LYS A 1 93 ? 3.015 -9.729 -23.476 1.00 71.38 93 LYS A O 1
ATOM 766 N N . ARG A 1 94 ? 1.180 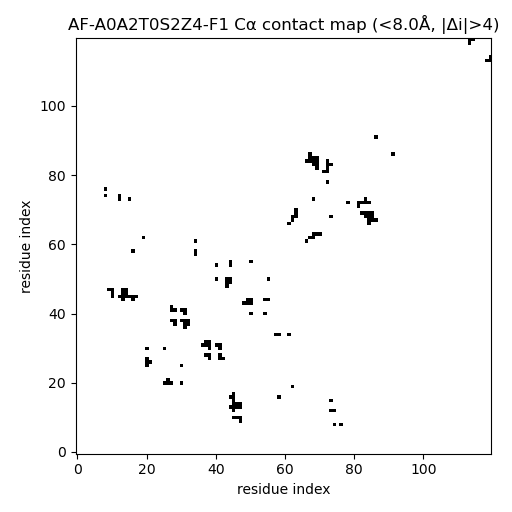-10.460 -22.414 1.00 75.69 94 ARG A N 1
ATOM 767 C CA . ARG A 1 94 ? 0.216 -9.684 -23.219 1.00 75.69 94 ARG A CA 1
ATOM 768 C C . ARG A 1 94 ? 0.526 -8.188 -23.250 1.00 75.69 94 ARG A C 1
ATOM 770 O O . ARG A 1 94 ? 0.443 -7.580 -24.309 1.00 75.69 94 ARG A O 1
ATOM 777 N N . LYS A 1 95 ? 0.885 -7.593 -22.107 1.00 74.62 95 LYS A N 1
ATOM 778 C CA . LYS A 1 95 ? 1.219 -6.164 -22.036 1.00 74.62 95 LYS A CA 1
ATOM 779 C C . LYS A 1 95 ? 2.512 -5.846 -22.795 1.00 74.62 95 LYS A C 1
ATOM 781 O O . LYS A 1 95 ? 2.530 -4.894 -23.566 1.00 74.62 95 LYS A O 1
ATOM 786 N N . LYS A 1 96 ? 3.556 -6.669 -22.631 1.00 76.88 96 LYS A N 1
ATOM 787 C CA . LYS A 1 96 ? 4.821 -6.531 -23.375 1.00 76.88 96 LYS A CA 1
ATOM 788 C C . LYS A 1 96 ? 4.630 -6.718 -24.880 1.00 76.88 96 LYS A C 1
ATOM 790 O O . LYS A 1 96 ? 5.187 -5.942 -25.650 1.00 76.88 96 LYS A O 1
ATOM 795 N N . ASP A 1 97 ? 3.835 -7.706 -25.285 1.00 83.25 97 ASP A N 1
ATOM 796 C CA . ASP A 1 97 ? 3.524 -7.977 -26.691 1.00 83.25 97 ASP A CA 1
ATOM 797 C C . ASP A 1 97 ? 2.770 -6.785 -27.308 1.00 83.25 97 ASP A C 1
ATOM 799 O O . ASP A 1 97 ? 3.156 -6.300 -28.370 1.00 83.25 97 ASP A O 1
ATOM 803 N N . ALA A 1 98 ? 1.776 -6.232 -26.601 1.00 86.69 98 ALA A N 1
ATOM 804 C CA . ALA A 1 98 ? 1.043 -5.041 -27.039 1.00 86.69 98 ALA A CA 1
ATOM 805 C C . ALA A 1 98 ? 1.935 -3.787 -27.132 1.00 86.69 98 ALA A C 1
ATOM 807 O O . ALA A 1 98 ? 1.834 -3.018 -28.085 1.00 86.69 98 ALA A O 1
ATOM 808 N N . GLU A 1 99 ? 2.839 -3.575 -26.170 1.00 90.50 99 GLU A N 1
ATOM 809 C CA . GLU A 1 99 ? 3.814 -2.475 -26.210 1.00 90.50 99 GLU A CA 1
ATOM 810 C C . GLU A 1 99 ? 4.823 -2.636 -27.356 1.00 90.50 99 GLU A C 1
ATOM 812 O O . GLU A 1 99 ? 5.215 -1.654 -27.988 1.00 90.50 99 GLU A O 1
ATOM 817 N N . HIS A 1 100 ? 5.264 -3.864 -27.638 1.00 89.81 100 HIS A N 1
ATOM 818 C CA . HIS A 1 100 ? 6.147 -4.142 -28.765 1.00 89.81 100 HIS A CA 1
ATOM 819 C C . HIS A 1 100 ? 5.439 -3.907 -30.100 1.00 89.81 1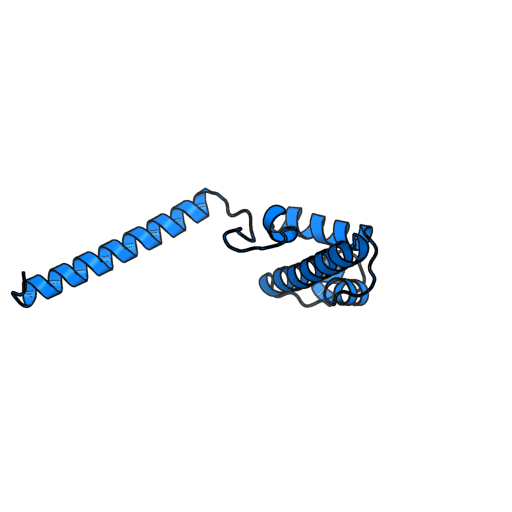00 HIS A C 1
ATOM 821 O O . HIS A 1 100 ? 5.985 -3.209 -30.950 1.00 89.81 100 HIS A O 1
ATOM 827 N N . GLN A 1 101 ? 4.202 -4.385 -30.242 1.00 92.00 101 GLN A N 1
ATOM 828 C CA . GLN A 1 101 ? 3.389 -4.150 -31.429 1.00 92.00 101 GLN A CA 1
ATOM 829 C C . GLN A 1 101 ? 3.178 -2.652 -31.681 1.00 92.00 101 GLN A C 1
ATOM 831 O O . GLN A 1 101 ? 3.461 -2.177 -32.776 1.00 92.00 101 GLN A O 1
ATOM 836 N N . ARG A 1 102 ? 2.809 -1.883 -30.649 1.00 92.94 102 ARG A N 1
ATOM 837 C CA . ARG A 1 102 ? 2.625 -0.429 -30.769 1.00 92.94 102 ARG A CA 1
ATOM 838 C C . ARG A 1 102 ? 3.907 0.302 -31.178 1.00 92.94 102 ARG A C 1
ATOM 840 O O . ARG A 1 102 ? 3.850 1.252 -31.950 1.00 92.94 102 ARG A O 1
ATOM 847 N N . ARG A 1 103 ? 5.073 -0.113 -30.665 1.00 92.25 103 ARG A N 1
ATOM 848 C CA . ARG A 1 103 ? 6.365 0.462 -31.089 1.00 92.25 103 ARG A CA 1
ATOM 849 C C . ARG A 1 103 ? 6.668 0.165 -32.552 1.00 92.25 103 ARG A C 1
ATOM 851 O O . ARG A 1 103 ? 7.161 1.052 -33.237 1.00 92.25 103 ARG A O 1
ATOM 858 N N . ASN A 1 104 ? 6.368 -1.047 -33.012 1.00 92.81 104 ASN A N 1
ATOM 859 C CA . ASN A 1 104 ? 6.576 -1.424 -34.407 1.00 92.81 104 ASN A CA 1
ATOM 860 C C . ASN A 1 104 ? 5.636 -0.637 -35.327 1.00 92.81 104 ASN A C 1
ATOM 862 O O . ASN A 1 104 ? 6.096 -0.116 -36.330 1.00 92.81 104 ASN A O 1
ATOM 866 N N . GLU A 1 105 ? 4.366 -0.462 -34.952 1.00 95.44 105 GLU A N 1
ATOM 867 C CA . GLU A 1 105 ? 3.415 0.381 -35.694 1.00 95.44 105 GLU A CA 1
ATOM 868 C C . GLU A 1 105 ? 3.922 1.825 -35.824 1.00 95.44 105 GLU A C 1
ATOM 870 O O . GLU A 1 105 ? 4.008 2.348 -36.929 1.00 95.44 105 GLU A O 1
ATOM 875 N N . ILE A 1 106 ? 4.370 2.437 -34.719 1.00 96.19 106 ILE A N 1
ATOM 876 C CA . ILE A 1 106 ? 4.954 3.789 -34.743 1.00 96.19 106 ILE A CA 1
ATOM 877 C C . ILE A 1 106 ? 6.187 3.848 -35.655 1.00 96.19 106 ILE A C 1
ATOM 879 O O . ILE A 1 106 ? 6.380 4.825 -36.376 1.00 96.19 106 ILE A O 1
ATOM 883 N N . PHE A 1 107 ? 7.037 2.823 -35.618 1.00 96.12 107 PHE A N 1
ATOM 884 C CA . PHE A 1 107 ? 8.224 2.762 -36.462 1.00 96.12 107 PHE A CA 1
ATOM 885 C C . PHE A 1 107 ? 7.870 2.637 -37.951 1.00 96.12 107 PHE A C 1
ATOM 887 O O . PHE A 1 107 ? 8.456 3.338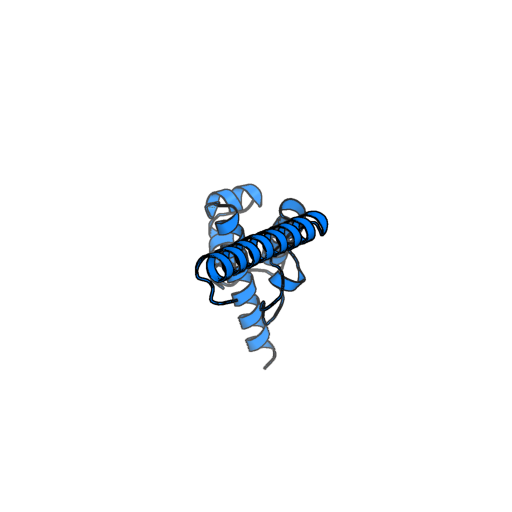 -38.773 1.00 96.12 107 PHE A O 1
ATOM 894 N N . GLU A 1 108 ? 6.888 1.808 -38.304 1.00 96.00 108 GLU A N 1
ATOM 895 C CA . GLU A 1 108 ? 6.408 1.679 -39.685 1.00 96.00 108 GLU A CA 1
ATOM 896 C C . GLU A 1 108 ? 5.741 2.965 -40.190 1.00 96.00 108 GLU A C 1
ATOM 898 O O . GLU A 1 108 ? 5.965 3.370 -41.335 1.00 96.00 108 GLU A O 1
ATOM 903 N N . ASP A 1 109 ? 4.994 3.663 -39.333 1.00 96.25 109 ASP A N 1
ATOM 904 C CA . ASP A 1 109 ? 4.435 4.980 -39.649 1.00 96.25 109 ASP A CA 1
ATOM 905 C C . ASP A 1 109 ? 5.554 5.999 -39.914 1.00 96.25 109 ASP A C 1
ATOM 907 O O . ASP A 1 109 ? 5.524 6.723 -40.913 1.00 96.25 109 ASP A O 1
ATOM 911 N N . MET A 1 110 ? 6.596 6.008 -39.075 1.00 94.31 110 MET A N 1
ATOM 912 C CA . MET A 1 110 ? 7.784 6.839 -39.285 1.00 94.31 110 MET A CA 1
ATOM 913 C C . MET A 1 110 ? 8.484 6.515 -40.611 1.00 94.31 110 MET A C 1
ATOM 915 O O . MET A 1 110 ? 8.811 7.431 -41.366 1.00 94.31 110 MET A O 1
ATOM 919 N N . LEU A 1 111 ? 8.690 5.233 -40.936 1.00 95.62 111 LEU A N 1
ATOM 920 C CA . LEU A 1 111 ? 9.289 4.822 -42.211 1.00 95.62 111 LEU A CA 1
ATOM 921 C C . LEU A 1 111 ? 8.434 5.242 -43.410 1.00 95.62 111 LEU A C 1
ATOM 923 O O . LEU A 1 111 ? 8.967 5.661 -44.440 1.00 95.62 111 LEU A O 1
ATOM 927 N N . THR A 1 112 ? 7.114 5.145 -43.282 1.00 96.19 112 THR A N 1
ATOM 928 C CA . THR A 1 112 ? 6.167 5.547 -44.324 1.00 96.19 112 THR A CA 1
ATOM 929 C C . THR A 1 112 ? 6.255 7.046 -44.597 1.00 96.19 112 THR A C 1
ATOM 931 O O . THR A 1 112 ? 6.342 7.456 -45.757 1.00 96.19 112 THR A O 1
ATOM 934 N N . GLU A 1 113 ? 6.317 7.868 -43.549 1.00 95.44 113 GLU A N 1
ATOM 935 C CA . GLU A 1 113 ? 6.501 9.316 -43.681 1.00 95.44 113 GLU A CA 1
ATOM 936 C C . GLU A 1 113 ? 7.860 9.678 -44.298 1.00 95.44 113 GLU A C 1
ATOM 938 O O . GLU A 1 113 ? 7.933 10.534 -45.184 1.00 95.44 113 GLU A O 1
ATOM 943 N N . LEU A 1 114 ? 8.943 8.993 -43.918 1.00 94.00 114 LEU A N 1
ATOM 944 C CA . LEU A 1 114 ? 10.262 9.228 -44.515 1.00 94.00 114 LEU A CA 1
ATOM 945 C C . LEU A 1 114 ? 10.282 8.922 -46.024 1.00 94.00 114 LEU A C 1
ATOM 947 O O . LEU A 1 114 ? 10.805 9.729 -46.799 1.00 94.00 114 LEU A O 1
ATOM 951 N N . ARG A 1 115 ? 9.653 7.819 -46.456 1.00 93.94 115 ARG A N 1
ATOM 952 C CA . ARG A 1 115 ? 9.510 7.459 -47.882 1.00 93.94 115 ARG A CA 1
ATOM 953 C C . ARG A 1 115 ? 8.666 8.471 -48.653 1.00 93.94 115 ARG A C 1
ATOM 955 O O . ARG A 1 115 ? 9.024 8.875 -49.758 1.00 93.94 115 ARG A O 1
ATOM 962 N N . LYS A 1 116 ? 7.548 8.917 -48.071 1.00 94.44 116 LYS A N 1
ATOM 963 C CA . LYS A 1 116 ? 6.660 9.930 -48.670 1.00 94.44 116 LYS A CA 1
ATOM 964 C C . LYS A 1 116 ? 7.392 11.248 -48.921 1.00 94.44 116 LYS A C 1
ATOM 966 O O . LYS A 1 116 ? 7.185 11.883 -49.953 1.00 94.44 116 LYS A O 1
ATOM 971 N N . ASN A 1 117 ? 8.291 11.607 -48.010 1.00 95.31 117 ASN A N 1
ATOM 972 C CA . ASN A 1 117 ? 9.122 12.801 -48.110 1.00 95.31 117 ASN A CA 1
ATOM 973 C C . ASN A 1 117 ? 10.412 12.583 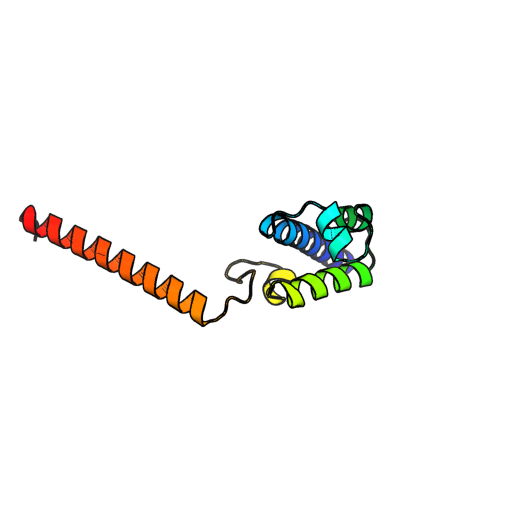-48.928 1.00 95.31 117 ASN A C 1
ATOM 975 O O . ASN A 1 117 ? 11.219 13.504 -49.027 1.00 95.31 117 ASN A O 1
ATOM 979 N N . LYS A 1 118 ? 10.604 11.398 -49.535 1.00 90.50 118 LYS A N 1
ATOM 980 C CA . LYS A 1 118 ? 11.793 11.005 -50.321 1.00 90.50 118 LYS A CA 1
ATOM 981 C C . LYS A 1 118 ? 13.117 11.177 -49.566 1.00 90.50 118 LYS A C 1
ATOM 983 O O . LYS A 1 118 ? 14.144 11.482 -50.168 1.00 90.50 118 LYS A O 1
ATOM 988 N N . LEU A 1 119 ? 13.079 11.023 -48.244 1.00 80.50 119 LEU A N 1
ATOM 989 C CA . LEU A 1 119 ? 14.262 11.086 -47.383 1.00 80.50 119 LEU A CA 1
ATOM 990 C C . LEU A 1 119 ? 14.998 9.743 -47.326 1.00 80.50 119 LEU A C 1
ATOM 992 O O . LEU A 1 119 ? 16.182 9.715 -46.995 1.00 80.50 119 LEU A O 1
ATOM 996 N N . ILE A 1 120 ? 14.289 8.661 -47.659 1.00 81.50 120 ILE A N 1
ATOM 997 C CA . ILE A 1 120 ? 14.782 7.298 -47.890 1.00 81.50 120 ILE A CA 1
ATOM 998 C C . ILE A 1 120 ? 13.990 6.645 -49.023 1.00 81.50 120 ILE A C 1
ATOM 1000 O O . ILE A 1 120 ? 12.860 7.117 -49.300 1.00 81.50 120 ILE A O 1
#

Sequence (120 aa):
MKDQDSKELKKQIGERFAMLRNDLKLTQQELADKLGTSQNLVYRLENNLSCSMDSILVAYIFFVRNYKVNPEWLFAIDTDGIARYNLDARNQKRKKDAEHQRRNEIFEDMLTELRKNKLI

Foldseek 3Di:
DVVVVVLVLQQLLLCLLVVLCVVVVHDLQRVCVVLVHHSVLNVCSNHSHDDDPVSSVSSVCSCCVPPQADPCCSRPPDNVPPDRHPDDPVVVVVVVVVVVVVVVVVVVVVVVVCVVVVVD

Radius of gyration: 21.49 Å; Cα contacts (8 Å, |Δi|>4): 86; chains: 1; bounding box: 37×27×68 Å

Mean predicted aligned error: 9.39 Å

Solvent-accessible surface area (backbone atoms only — not comparable to full-atom values): 6676 Å² total; per-residue (Å²): 115,76,69,58,58,55,51,52,52,49,33,54,36,10,46,51,51,45,51,55,37,54,76,70,70,46,53,55,53,59,48,12,60,75,69,74,54,52,37,68,56,45,51,30,45,35,66,56,39,97,66,58,70,66,61,53,50,53,53,49,51,50,41,38,73,76,63,36,40,24,65,64,35,59,70,42,94,66,50,82,96,46,57,60,46,61,63,57,69,65,59,55,49,53,52,52,51,51,54,51,51,52,51,49,52,53,49,50,53,51,52,49,53,35,43,75,69,65,76,94

Organism: NCBI:txid1469603